Protein AF-A0AAE1P144-F1 (afdb_monomer_lite)

Secondary structure (DSSP, 8-state):
--HHHHHHHHHHHHHHHHHHHHHHHTT--STT---HHHHHHHTT---HHHHHHHHHHHHHHHHTTS---SHHHHHHH-------

Structure (mmCIF, N/CA/C/O backbone):
data_AF-A0AAE1P144-F1
#
_entry.id   AF-A0AAE1P144-F1
#
loop_
_atom_site.group_PDB
_atom_site.id
_atom_site.type_symbol
_atom_site.label_atom_id
_atom_site.label_alt_id
_atom_site.label_comp_id
_atom_site.label_asym_id
_atom_site.label_entity_id
_atom_site.label_seq_id
_atom_site.pdbx_PDB_ins_code
_atom_site.Cartn_x
_atom_site.Cartn_y
_atom_site.Cartn_z
_atom_site.occupancy
_atom_site.B_iso_or_equiv
_atom_site.auth_seq_id
_atom_site.auth_comp_id
_atom_site.auth_asym_id
_atom_site.auth_atom_id
_atom_site.pdbx_PDB_model_num
ATOM 1 N N . MET A 1 1 ? 23.627 -13.853 -3.254 1.00 46.94 1 MET A N 1
ATOM 2 C CA . MET A 1 1 ? 23.032 -12.800 -4.104 1.00 46.94 1 MET A CA 1
ATOM 3 C C . MET A 1 1 ? 21.689 -13.328 -4.540 1.00 46.94 1 MET A C 1
ATOM 5 O O . MET A 1 1 ? 21.615 -14.203 -5.392 1.00 46.94 1 MET A O 1
ATOM 9 N N . ASP A 1 2 ? 20.647 -12.836 -3.887 1.00 41.22 2 ASP A N 1
ATOM 10 C CA . ASP A 1 2 ? 19.305 -13.393 -3.941 1.00 41.22 2 ASP A CA 1
ATOM 11 C C . ASP A 1 2 ? 18.361 -12.189 -4.050 1.00 41.22 2 ASP A C 1
ATOM 13 O O . ASP A 1 2 ? 17.770 -11.709 -3.088 1.00 41.22 2 ASP A O 1
ATOM 17 N N . HIS A 1 3 ? 18.289 -11.624 -5.261 1.00 51.84 3 HIS A N 1
ATOM 18 C CA . HIS A 1 3 ? 17.506 -10.422 -5.577 1.00 51.84 3 HIS A CA 1
ATOM 19 C C . HIS A 1 3 ? 15.979 -10.619 -5.462 1.00 51.84 3 HIS A C 1
ATOM 21 O O . HIS A 1 3 ? 15.235 -9.644 -5.511 1.00 51.84 3 HIS A O 1
ATOM 27 N N . GLY A 1 4 ? 15.497 -11.854 -5.274 1.00 50.53 4 GLY A N 1
ATOM 28 C CA . GLY A 1 4 ? 14.066 -12.168 -5.173 1.00 50.53 4 GLY A CA 1
ATOM 29 C C . GLY A 1 4 ? 13.448 -11.976 -3.781 1.00 50.53 4 GLY A C 1
ATOM 30 O O . GLY A 1 4 ? 12.241 -11.772 -3.673 1.00 50.53 4 GLY A O 1
ATOM 31 N N . THR A 1 5 ? 14.237 -12.003 -2.702 1.00 52.97 5 THR A N 1
ATOM 32 C CA . THR A 1 5 ? 13.711 -11.947 -1.319 1.00 52.97 5 THR A CA 1
ATOM 33 C C . THR A 1 5 ? 13.630 -10.523 -0.761 1.00 52.97 5 THR A C 1
ATOM 35 O O . THR A 1 5 ? 12.834 -10.240 0.142 1.00 52.97 5 THR A O 1
ATOM 38 N N . THR A 1 6 ? 14.408 -9.592 -1.317 1.00 61.88 6 THR A N 1
ATOM 39 C CA . THR A 1 6 ? 14.482 -8.201 -0.851 1.00 61.88 6 THR A CA 1
ATOM 40 C C . THR A 1 6 ? 13.240 -7.397 -1.222 1.00 61.88 6 THR A C 1
ATOM 42 O O . THR A 1 6 ? 12.731 -6.660 -0.378 1.00 61.88 6 THR A O 1
ATOM 45 N N . TYR A 1 7 ? 12.692 -7.572 -2.427 1.00 75.56 7 TYR A N 1
ATOM 46 C CA . TYR A 1 7 ? 11.569 -6.762 -2.910 1.00 75.56 7 TYR A CA 1
ATOM 47 C C . TYR A 1 7 ? 10.289 -6.975 -2.088 1.00 75.56 7 TYR A C 1
ATOM 49 O O . TYR A 1 7 ? 9.763 -6.024 -1.515 1.00 75.56 7 TYR A O 1
ATOM 57 N N . ALA A 1 8 ? 9.865 -8.227 -1.890 1.00 81.56 8 ALA A N 1
ATOM 58 C CA . ALA A 1 8 ? 8.682 -8.553 -1.083 1.00 81.56 8 ALA A CA 1
ATOM 59 C C . ALA A 1 8 ? 8.813 -8.107 0.391 1.00 81.56 8 ALA A C 1
ATOM 61 O O . ALA A 1 8 ? 7.826 -7.813 1.070 1.00 81.56 8 ALA A O 1
ATOM 62 N N . SER A 1 9 ? 10.037 -8.051 0.925 1.00 87.25 9 SER A N 1
ATOM 63 C CA . SER A 1 9 ? 10.295 -7.492 2.258 1.00 87.25 9 SER A CA 1
ATOM 64 C C . SER A 1 9 ? 10.063 -5.978 2.291 1.00 87.25 9 SER A C 1
ATOM 66 O O . SER A 1 9 ? 9.396 -5.473 3.198 1.00 87.25 9 SER A O 1
ATOM 68 N N . GLN A 1 10 ? 10.547 -5.253 1.280 1.00 87.44 10 GLN A N 1
ATOM 69 C CA . GLN A 1 10 ? 10.336 -3.808 1.166 1.00 87.44 10 GLN A CA 1
ATOM 70 C C . GLN A 1 10 ? 8.859 -3.464 0.938 1.00 87.44 10 GLN A C 1
ATOM 72 O O . GLN A 1 10 ? 8.330 -2.568 1.597 1.00 87.44 10 GLN A O 1
ATOM 77 N N . GLU A 1 11 ? 8.159 -4.222 0.092 1.00 88.50 11 GLU A N 1
ATOM 78 C CA . GLU A 1 11 ? 6.719 -4.047 -0.128 1.00 88.50 11 GLU A CA 1
ATOM 79 C C . GLU A 1 11 ? 5.916 -4.211 1.165 1.00 88.50 11 GLU A C 1
ATOM 81 O O . GLU A 1 11 ? 5.033 -3.401 1.457 1.00 88.50 11 GLU A O 1
ATOM 86 N N . ARG A 1 12 ? 6.255 -5.213 1.989 1.00 90.81 12 ARG A N 1
ATOM 87 C CA . ARG A 1 12 ? 5.620 -5.4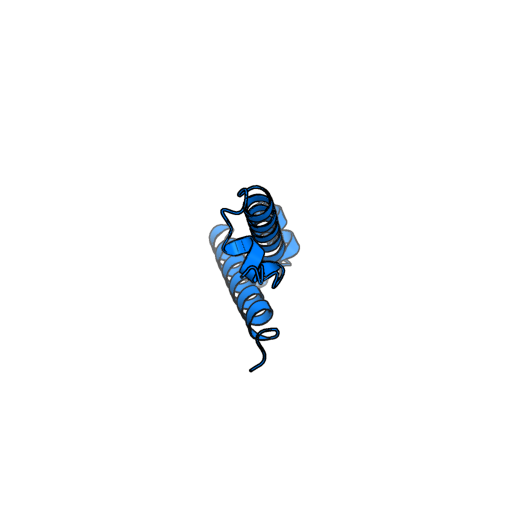08 3.301 1.00 90.81 12 ARG A CA 1
ATOM 88 C C . ARG A 1 12 ? 5.844 -4.218 4.228 1.00 90.81 12 ARG A C 1
ATOM 90 O O . ARG A 1 12 ? 4.890 -3.761 4.856 1.00 90.81 12 ARG A O 1
ATOM 97 N N . LYS A 1 13 ? 7.069 -3.684 4.294 1.00 92.50 13 LYS A N 1
ATOM 98 C CA . LYS A 1 13 ? 7.372 -2.485 5.099 1.00 92.50 13 LYS A CA 1
ATOM 99 C C . LYS A 1 13 ? 6.556 -1.282 4.633 1.00 92.50 13 LYS A C 1
ATOM 101 O O . LYS A 1 13 ? 5.983 -0.575 5.462 1.00 92.50 13 LYS A O 1
ATOM 106 N N . LEU A 1 14 ? 6.450 -1.091 3.321 1.00 93.19 14 LEU A N 1
ATOM 107 C CA . LEU A 1 14 ? 5.693 0.011 2.738 1.00 93.19 14 LEU A CA 1
ATOM 108 C C . LEU A 1 14 ? 4.189 -0.132 2.991 1.00 93.19 14 LEU A C 1
ATOM 110 O O . LEU A 1 14 ? 3.529 0.845 3.333 1.00 93.19 14 LEU A O 1
ATOM 114 N N . ASN A 1 15 ? 3.653 -1.351 2.904 1.00 93.94 15 ASN A N 1
ATOM 115 C CA . ASN A 1 15 ? 2.256 -1.625 3.230 1.00 93.94 15 ASN A CA 1
ATOM 116 C C . ASN A 1 15 ? 1.949 -1.369 4.716 1.00 93.94 15 ASN A C 1
ATOM 118 O O . ASN A 1 15 ? 0.927 -0.764 5.037 1.00 93.94 15 ASN A O 1
ATOM 122 N N . SER A 1 16 ? 2.848 -1.764 5.621 1.00 94.19 16 SER A N 1
ATOM 123 C CA . SER A 1 16 ? 2.719 -1.466 7.054 1.00 94.19 16 SER A CA 1
ATOM 124 C C . SER A 1 16 ? 2.763 0.036 7.336 1.00 94.19 16 SER A C 1
ATOM 126 O O . SER A 1 16 ? 1.946 0.535 8.110 1.00 94.19 16 SER A O 1
ATOM 128 N N . PHE A 1 17 ? 3.671 0.771 6.686 1.00 95.25 17 PHE A N 1
ATOM 129 C CA . PHE A 1 17 ? 3.733 2.230 6.784 1.00 95.25 17 PHE A CA 1
ATOM 130 C C . PHE A 1 17 ? 2.442 2.884 6.277 1.00 95.25 17 PHE A C 1
ATOM 132 O O . PHE A 1 17 ? 1.830 3.670 6.997 1.00 95.25 17 PHE A O 1
ATOM 139 N N . HIS A 1 18 ? 1.977 2.490 5.089 1.00 95.62 18 HIS A N 1
ATOM 140 C CA . HIS A 1 18 ? 0.736 2.981 4.497 1.00 95.62 18 HIS A CA 1
ATOM 141 C C . HIS A 1 18 ? -0.466 2.786 5.436 1.00 95.62 18 HIS A C 1
ATOM 143 O O . HIS A 1 18 ? -1.191 3.739 5.722 1.00 95.62 18 HIS A O 1
ATOM 149 N N . LEU A 1 19 ? -0.634 1.582 5.995 1.00 95.81 19 LEU A N 1
ATOM 150 C CA . LEU A 1 19 ? -1.709 1.286 6.947 1.00 95.81 19 LEU A CA 1
ATOM 151 C C . LEU A 1 19 ? -1.580 2.075 8.255 1.00 95.81 19 LEU A C 1
ATOM 153 O O . LEU A 1 19 ? -2.597 2.501 8.803 1.00 95.81 19 LEU A O 1
ATOM 157 N N . LYS A 1 20 ? -0.358 2.292 8.757 1.00 95.94 20 LYS A N 1
ATOM 158 C CA . LYS A 1 20 ? -0.122 3.111 9.956 1.00 95.94 20 LYS A CA 1
ATOM 159 C C . LYS A 1 20 ? -0.555 4.560 9.725 1.00 95.94 20 LYS A C 1
ATOM 161 O O . LYS A 1 20 ? -1.252 5.118 10.569 1.00 95.94 20 LYS A O 1
ATOM 166 N N . CYS A 1 21 ? -0.201 5.139 8.579 1.00 95.94 21 CYS A N 1
ATOM 167 C CA . CYS A 1 21 ? -0.632 6.484 8.197 1.00 95.94 21 CYS A CA 1
ATOM 168 C C . CYS A 1 21 ? -2.156 6.578 8.077 1.00 95.94 21 CYS A C 1
ATOM 170 O O . CYS A 1 21 ? -2.750 7.491 8.642 1.00 95.94 21 CYS A O 1
ATOM 172 N N . LEU A 1 22 ? -2.802 5.614 7.410 1.00 96.88 22 LEU A N 1
ATOM 173 C CA . LEU A 1 22 ? -4.260 5.612 7.267 1.00 96.88 22 LEU A CA 1
ATOM 174 C C . LEU A 1 22 ? -4.978 5.498 8.612 1.00 96.88 22 LEU A C 1
ATOM 176 O O . LEU A 1 22 ? -5.934 6.228 8.853 1.00 96.88 22 LEU A O 1
ATOM 180 N N . ARG A 1 23 ? -4.506 4.626 9.512 1.00 96.94 23 ARG A N 1
ATOM 181 C CA . ARG A 1 23 ? -5.074 4.521 10.864 1.00 96.94 23 ARG A CA 1
ATOM 182 C C . ARG A 1 23 ? -4.940 5.827 11.636 1.00 96.94 23 ARG A C 1
ATOM 184 O O . ARG A 1 23 ? -5.883 6.209 12.314 1.00 96.94 23 ARG A O 1
ATOM 191 N N . HIS A 1 24 ? -3.809 6.515 11.500 1.00 96.94 24 HIS A N 1
ATOM 192 C CA . HIS A 1 24 ? -3.593 7.801 12.154 1.00 96.94 24 HIS A CA 1
ATOM 193 C C . HIS A 1 24 ? -4.540 8.888 11.626 1.00 96.94 24 HIS A C 1
ATOM 195 O O . HIS A 1 24 ? -5.200 9.546 12.422 1.00 96.94 24 HIS A O 1
ATOM 201 N N . ILE A 1 25 ? -4.665 9.025 10.301 1.00 97.00 25 ILE A N 1
ATOM 202 C CA . IL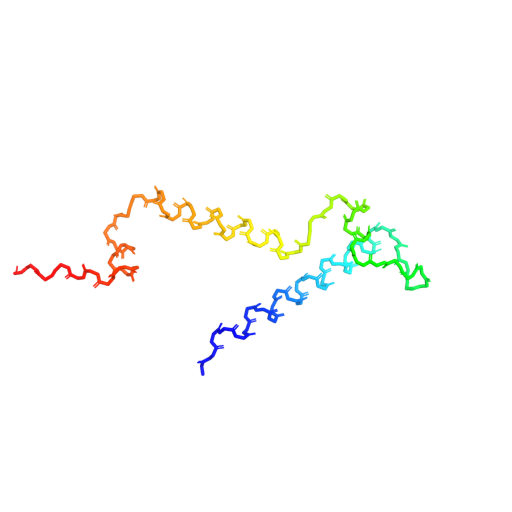E A 1 25 ? -5.553 10.011 9.657 1.00 97.00 25 ILE A CA 1
ATOM 203 C C . ILE A 1 25 ? -7.028 9.737 9.984 1.00 97.00 25 ILE A C 1
ATOM 205 O O . ILE A 1 25 ? -7.798 10.663 10.204 1.00 97.00 25 ILE A O 1
ATOM 209 N N . LEU A 1 26 ? -7.426 8.463 10.037 1.00 96.19 26 LEU A N 1
ATOM 210 C CA . LEU A 1 26 ? -8.793 8.049 10.365 1.00 96.19 26 LEU A CA 1
ATOM 211 C C . LEU A 1 26 ? -9.058 7.957 11.877 1.00 96.19 26 LEU A C 1
ATOM 213 O O . LEU A 1 26 ? -10.124 7.490 12.270 1.00 96.19 26 LEU A O 1
ATOM 217 N N . HIS A 1 27 ? -8.097 8.349 12.718 1.00 96.94 27 HIS A N 1
ATOM 218 C CA . HIS A 1 27 ? -8.174 8.271 14.180 1.00 96.94 27 HIS A CA 1
ATOM 219 C C . HIS A 1 27 ? -8.502 6.873 14.747 1.00 96.94 27 HIS A C 1
ATOM 221 O O . HIS A 1 27 ? -9.035 6.758 15.848 1.00 96.94 27 HIS A O 1
ATOM 227 N N . ILE A 1 28 ? -8.135 5.804 14.036 1.00 96.38 28 ILE A N 1
ATOM 228 C CA . ILE A 1 28 ? -8.379 4.415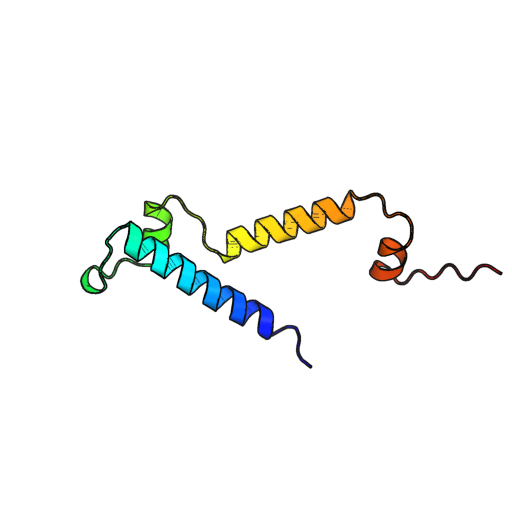 14.449 1.00 96.38 28 ILE A CA 1
ATOM 229 C C . ILE A 1 28 ? -7.345 4.004 15.495 1.00 96.38 28 ILE A C 1
ATOM 231 O O . ILE A 1 28 ? -6.142 3.943 15.212 1.00 96.38 28 ILE A O 1
ATOM 235 N N . GLN A 1 29 ? -7.826 3.662 16.683 1.00 93.69 29 GLN A N 1
ATOM 236 C CA . GLN A 1 29 ? -7.016 3.186 17.792 1.00 93.69 29 GLN A CA 1
ATOM 237 C C . GLN A 1 29 ? -6.840 1.662 17.745 1.00 93.69 29 GLN A C 1
ATOM 239 O O . GLN A 1 29 ? -7.486 0.937 16.982 1.00 93.69 29 GLN A O 1
ATOM 244 N N . TRP A 1 30 ? -5.928 1.142 18.567 1.00 87.69 30 TRP A N 1
ATOM 245 C CA . TRP A 1 30 ? -5.681 -0.301 18.639 1.00 87.69 30 TRP A CA 1
ATOM 246 C C . TRP A 1 30 ? -6.862 -1.060 19.272 1.00 87.69 30 TRP A C 1
ATOM 248 O O . TRP A 1 30 ? -7.113 -2.210 18.906 1.00 87.69 30 TRP A O 1
ATOM 258 N N . GLN A 1 31 ? -7.611 -0.413 20.173 1.00 93.44 31 GLN A N 1
ATOM 259 C CA . GLN A 1 31 ? -8.791 -0.973 20.841 1.00 93.44 31 GLN A CA 1
ATOM 260 C C . GLN A 1 31 ? -9.938 -1.242 19.865 1.00 93.44 31 GLN A C 1
ATOM 262 O O . GLN A 1 31 ? -10.698 -2.184 20.076 1.00 93.44 31 GLN A O 1
ATOM 267 N N . ASP A 1 32 ? -10.027 -0.474 18.776 1.00 93.12 32 ASP A N 1
ATOM 268 C CA . ASP A 1 32 ? -11.107 -0.597 17.793 1.00 93.12 32 ASP A CA 1
ATOM 269 C C . ASP A 1 32 ? -11.025 -1.906 16.994 1.00 93.12 32 ASP A C 1
ATOM 271 O O . ASP A 1 32 ? -11.977 -2.282 16.313 1.00 93.12 32 ASP A O 1
ATOM 275 N N . ARG A 1 33 ? -9.866 -2.587 17.026 1.00 92.75 33 ARG A N 1
ATOM 276 C CA . ARG A 1 33 ? -9.595 -3.865 16.338 1.00 92.75 33 ARG A CA 1
ATOM 277 C C . ARG A 1 33 ? -10.034 -3.893 14.865 1.00 92.75 33 ARG A C 1
ATOM 279 O O . ARG A 1 33 ? -10.302 -4.956 14.310 1.00 92.75 33 ARG A O 1
ATOM 286 N N . VAL A 1 34 ? -10.061 -2.733 14.203 1.00 95.00 34 VAL A N 1
ATOM 287 C CA . VAL A 1 34 ? -10.495 -2.619 12.803 1.00 95.00 34 VAL A CA 1
ATOM 288 C C . VAL A 1 34 ? -9.498 -3.360 11.907 1.00 95.00 34 VAL A C 1
ATOM 290 O O . VAL A 1 34 ? -8.300 -3.053 11.973 1.00 95.00 34 VAL A O 1
ATOM 293 N N . PRO A 1 35 ? -9.939 -4.300 11.054 1.00 95.25 35 PRO A N 1
ATOM 294 C CA . PRO A 1 35 ? -9.049 -5.029 10.157 1.00 95.25 35 PRO A CA 1
ATOM 295 C C . PRO A 1 35 ? -8.500 -4.111 9.059 1.00 95.25 35 PRO A C 1
ATOM 297 O O . PRO A 1 35 ? -9.148 -3.158 8.634 1.00 95.25 35 PRO A O 1
ATOM 300 N N . SER A 1 36 ? -7.297 -4.401 8.558 1.00 93.81 36 SER A N 1
ATOM 301 C CA . SER A 1 36 ? -6.623 -3.563 7.551 1.00 93.81 36 SER A CA 1
ATOM 302 C C . SER A 1 36 ? -7.419 -3.392 6.250 1.00 93.81 36 SER A C 1
ATOM 304 O O . SER A 1 36 ? -7.333 -2.345 5.617 1.00 93.81 36 SER A O 1
ATOM 306 N N . THR A 1 37 ? -8.214 -4.391 5.862 1.00 94.75 37 THR A N 1
ATOM 307 C CA . THR A 1 37 ? -9.117 -4.323 4.701 1.00 94.75 37 THR A CA 1
ATOM 308 C C . THR A 1 37 ? -10.194 -3.255 4.872 1.00 94.75 37 THR A C 1
ATOM 310 O O . THR A 1 37 ? -10.481 -2.511 3.939 1.00 94.75 37 THR A O 1
ATOM 313 N N . GLU A 1 38 ? -10.741 -3.129 6.078 1.00 96.56 38 GLU A N 1
ATOM 314 C CA . GLU A 1 38 ? -11.757 -2.134 6.407 1.00 96.56 38 GLU A CA 1
ATOM 315 C C . GLU A 1 38 ? -11.148 -0.728 6.518 1.00 96.56 38 GLU A C 1
ATOM 317 O O . GLU A 1 38 ? -11.752 0.237 6.061 1.00 96.56 38 GLU A O 1
ATOM 322 N N . VAL A 1 39 ? -9.914 -0.603 7.026 1.00 96.62 39 VAL A N 1
ATOM 323 C CA . VAL A 1 39 ? -9.163 0.670 7.002 1.00 96.62 39 VAL A CA 1
ATOM 324 C C . VAL A 1 39 ? -9.009 1.186 5.567 1.00 96.62 39 VAL A C 1
ATOM 326 O O . VAL A 1 39 ? -9.283 2.354 5.295 1.00 96.62 39 VAL A O 1
ATOM 329 N N . LEU A 1 40 ? -8.608 0.310 4.641 1.00 97.06 40 LEU A N 1
ATOM 330 C CA . LEU A 1 40 ? -8.466 0.648 3.222 1.00 97.06 40 LEU A CA 1
ATOM 331 C C . LEU A 1 40 ? -9.808 1.037 2.592 1.00 97.06 40 LEU A C 1
ATOM 333 O O . LEU A 1 40 ? -9.884 2.041 1.886 1.00 97.06 40 LEU A O 1
ATOM 337 N N . LYS A 1 41 ? -10.873 0.287 2.900 1.00 97.00 41 LYS A N 1
ATOM 338 C CA . LYS A 1 41 ? -12.228 0.562 2.410 1.00 97.00 41 LYS A CA 1
ATOM 339 C C . LYS A 1 41 ? -12.741 1.925 2.878 1.00 97.00 41 LYS A C 1
ATOM 341 O O . LYS A 1 41 ? -13.225 2.695 2.056 1.00 97.00 41 LYS A O 1
ATOM 346 N N . ARG A 1 42 ? -12.580 2.253 4.165 1.00 96.19 42 ARG A N 1
ATOM 347 C CA . ARG A 1 42 ? -12.968 3.558 4.733 1.00 96.19 42 ARG A CA 1
ATOM 348 C C . ARG A 1 42 ? -12.185 4.719 4.127 1.00 96.19 42 ARG A C 1
ATOM 350 O O . ARG A 1 42 ? -12.753 5.779 3.907 1.00 96.19 42 ARG A O 1
ATOM 357 N N . ALA A 1 43 ? -10.903 4.509 3.828 1.00 96.00 43 ALA A N 1
ATOM 358 C CA . ALA A 1 43 ? -10.075 5.498 3.141 1.00 96.00 43 ALA A CA 1
ATOM 359 C C . ALA A 1 43 ? -10.357 5.596 1.628 1.00 96.00 43 ALA A C 1
ATOM 361 O O . ALA A 1 43 ? -9.802 6.473 0.973 1.00 96.00 43 ALA A O 1
ATOM 362 N N . ASN A 1 44 ? -11.165 4.691 1.061 1.00 96.50 44 ASN A N 1
ATOM 363 C CA . ASN A 1 44 ? -11.318 4.498 -0.383 1.00 96.50 44 ASN A CA 1
ATOM 364 C C . ASN A 1 44 ? -9.967 4.291 -1.109 1.00 96.50 44 ASN A C 1
ATOM 366 O O . ASN A 1 44 ? -9.740 4.782 -2.217 1.00 96.50 44 ASN A O 1
ATOM 370 N N . MET A 1 45 ? -9.045 3.571 -0.463 1.00 95.69 45 MET A N 1
ATOM 371 C CA . MET A 1 45 ? -7.684 3.328 -0.948 1.00 95.69 45 MET A CA 1
ATOM 372 C C . MET A 1 45 ? -7.460 1.851 -1.268 1.00 95.69 45 MET A C 1
ATOM 374 O O . MET A 1 45 ? -8.051 0.955 -0.670 1.00 95.69 45 MET A O 1
ATOM 378 N N . HIS A 1 46 ? -6.555 1.589 -2.208 1.00 94.12 46 HIS A N 1
ATOM 379 C CA . HIS A 1 46 ? -6.091 0.234 -2.500 1.00 94.12 46 HIS A CA 1
ATOM 380 C C . HIS A 1 46 ? -4.893 -0.122 -1.616 1.00 94.12 46 HIS A C 1
ATOM 382 O O . HIS A 1 46 ? -4.177 0.763 -1.151 1.00 94.12 46 HIS A O 1
ATOM 388 N N . SER A 1 47 ? -4.631 -1.418 -1.429 1.00 91.69 47 SER A N 1
ATOM 389 C CA . SER A 1 47 ? -3.408 -1.855 -0.752 1.00 91.69 47 SER A CA 1
ATOM 390 C C . SER A 1 47 ? -2.161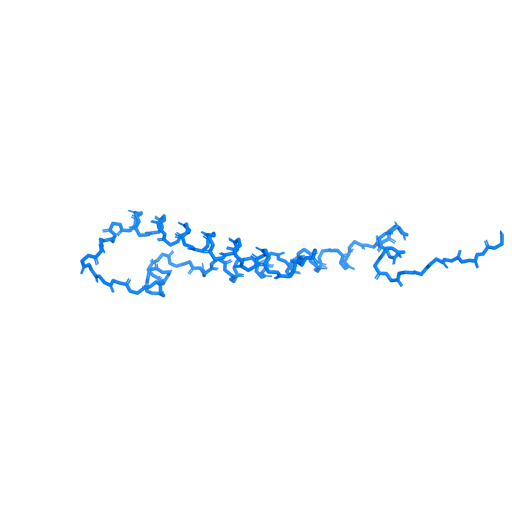 -1.406 -1.515 1.00 91.69 47 SER A C 1
ATOM 392 O O . SER A 1 47 ? -2.186 -1.219 -2.739 1.00 91.69 47 SER A O 1
ATOM 394 N N . MET A 1 48 ? -1.041 -1.288 -0.798 1.00 92.19 48 MET A N 1
ATOM 395 C CA . MET A 1 48 ? 0.207 -0.834 -1.409 1.00 92.19 48 MET A CA 1
ATOM 396 C C . MET A 1 48 ? 0.667 -1.767 -2.533 1.00 92.19 48 MET A C 1
ATOM 398 O O . MET A 1 48 ? 1.155 -1.302 -3.559 1.00 92.19 48 MET A O 1
ATOM 402 N N . PHE A 1 49 ? 0.427 -3.069 -2.371 1.00 90.31 49 PHE A N 1
ATOM 403 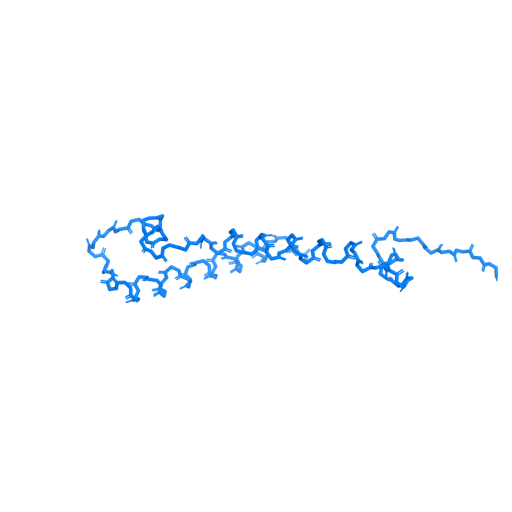C CA . PHE A 1 49 ? 0.683 -4.074 -3.398 1.00 90.31 49 PHE A CA 1
ATOM 404 C C . PHE A 1 49 ? -0.026 -3.731 -4.714 1.00 90.31 49 PHE A C 1
ATOM 406 O O . PHE A 1 49 ? 0.622 -3.606 -5.745 1.00 90.31 49 PHE A O 1
ATOM 413 N N . VAL A 1 50 ? -1.338 -3.471 -4.680 1.00 92.88 50 VAL A N 1
ATOM 414 C CA . VAL A 1 50 ? -2.111 -3.167 -5.896 1.00 92.88 50 VAL A CA 1
ATOM 415 C C . VAL A 1 50 ? -1.621 -1.882 -6.566 1.00 92.88 50 VAL A C 1
ATOM 417 O O . VAL A 1 50 ? -1.566 -1.804 -7.795 1.00 92.88 50 VAL A O 1
ATOM 420 N N . ILE A 1 51 ? -1.252 -0.872 -5.777 1.00 93.75 51 ILE A N 1
ATOM 421 C CA . ILE A 1 51 ? -0.709 0.392 -6.292 1.00 93.75 51 ILE A CA 1
ATOM 422 C C . ILE A 1 51 ? 0.627 0.148 -7.004 1.00 93.75 51 ILE A C 1
ATOM 424 O O . ILE A 1 51 ? 0.815 0.622 -8.129 1.00 93.75 51 ILE A O 1
ATOM 428 N N . LEU A 1 52 ? 1.532 -0.611 -6.380 1.00 91.50 52 LEU A N 1
ATOM 429 C CA . LEU A 1 52 ? 2.824 -0.967 -6.964 1.00 91.50 52 LEU A CA 1
ATOM 430 C C . LEU A 1 52 ? 2.647 -1.802 -8.230 1.00 91.50 52 LEU A C 1
ATOM 432 O O . LEU A 1 52 ? 3.184 -1.421 -9.267 1.00 91.50 52 LEU A O 1
ATOM 436 N N . SER A 1 53 ? 1.814 -2.845 -8.203 1.00 91.19 53 SER A N 1
ATOM 437 C CA . SER A 1 53 ? 1.538 -3.674 -9.381 1.00 91.19 53 SER A CA 1
ATOM 438 C C . SER A 1 53 ? 1.003 -2.839 -10.547 1.00 91.19 53 SER A C 1
ATOM 440 O O . SER A 1 53 ? 1.505 -2.951 -11.664 1.00 91.19 53 SER A O 1
ATOM 442 N N . LYS A 1 54 ? 0.044 -1.931 -10.302 1.00 94.88 54 LYS A N 1
ATOM 443 C CA . LYS A 1 54 ? -0.472 -1.016 -11.338 1.00 94.88 54 LYS A CA 1
ATOM 444 C C . LYS A 1 54 ? 0.631 -0.127 -11.916 1.00 94.88 54 LYS A C 1
ATOM 446 O O . LYS A 1 54 ? 0.656 0.109 -13.125 1.00 94.88 54 LYS A O 1
ATOM 451 N N . ARG A 1 55 ? 1.543 0.373 -11.076 1.00 93.19 55 ARG A N 1
ATOM 452 C CA . ARG A 1 55 ? 2.656 1.226 -11.514 1.00 93.19 55 ARG A CA 1
ATOM 453 C C . ARG A 1 55 ? 3.692 0.440 -12.316 1.00 93.19 55 ARG A C 1
ATOM 455 O O . ARG A 1 55 ? 4.092 0.914 -13.375 1.00 93.19 55 ARG A O 1
ATOM 462 N N . CYS A 1 56 ? 4.057 -0.758 -11.866 1.00 91.25 56 CYS A N 1
ATOM 463 C CA . CYS A 1 56 ? 4.949 -1.669 -12.581 1.00 91.25 56 CYS A CA 1
ATOM 464 C C . CYS A 1 56 ? 4.378 -2.049 -13.949 1.00 91.25 56 CYS A C 1
ATOM 466 O O . CYS A 1 56 ? 5.087 -1.963 -14.944 1.00 91.25 56 CYS A O 1
ATOM 468 N N . LEU A 1 57 ? 3.085 -2.376 -14.032 1.00 92.62 57 LEU A N 1
ATOM 469 C CA . LEU A 1 57 ? 2.424 -2.682 -15.305 1.00 92.62 57 LEU A CA 1
ATOM 470 C C . LEU A 1 57 ? 2.383 -1.473 -16.242 1.00 92.62 57 LEU A C 1
ATOM 472 O O . LEU A 1 57 ? 2.615 -1.611 -17.442 1.00 92.62 57 LEU A O 1
ATOM 476 N N . ARG A 1 58 ? 2.125 -0.272 -15.710 1.00 94.81 58 ARG A N 1
ATOM 477 C CA . ARG A 1 58 ? 2.170 0.960 -16.506 1.00 94.81 58 ARG A CA 1
ATOM 478 C C . ARG A 1 58 ? 3.575 1.231 -17.032 1.00 94.81 58 ARG A C 1
ATOM 480 O O . ARG A 1 58 ? 3.706 1.584 -18.198 1.00 94.81 58 ARG A O 1
ATOM 487 N N . TRP A 1 59 ? 4.597 1.049 -16.197 1.00 91.00 59 TRP A N 1
ATOM 488 C CA . TRP A 1 59 ? 5.995 1.189 -16.595 1.00 91.00 59 TRP A CA 1
ATOM 489 C C . TRP A 1 59 ? 6.373 0.159 -17.657 1.00 91.00 59 TRP A C 1
ATOM 491 O O . TRP A 1 59 ? 6.881 0.542 -18.700 1.00 91.00 59 TRP A O 1
ATOM 501 N N . LEU A 1 60 ? 6.024 -1.114 -17.470 1.00 88.12 60 LEU A N 1
ATOM 502 C CA . LEU A 1 60 ? 6.287 -2.162 -18.456 1.00 88.12 60 LEU A CA 1
ATOM 503 C C . LEU A 1 60 ? 5.589 -1.866 -19.791 1.00 88.12 60 LEU A C 1
ATOM 505 O O . LEU A 1 60 ? 6.183 -1.984 -20.858 1.00 88.12 60 LEU A O 1
ATOM 509 N N . GLY A 1 61 ? 4.331 -1.425 -19.739 1.00 89.38 61 GLY A N 1
ATOM 510 C CA . GLY A 1 61 ? 3.589 -1.010 -20.926 1.00 89.38 61 GLY A CA 1
ATOM 511 C C . GLY A 1 61 ? 4.123 0.275 -21.564 1.00 89.38 61 GLY A C 1
ATOM 512 O O . GLY A 1 61 ? 3.906 0.485 -22.755 1.00 89.38 61 GLY A O 1
ATOM 513 N N . HIS A 1 62 ? 4.776 1.149 -20.799 1.00 86.62 62 HIS A N 1
ATOM 514 C CA . HIS A 1 62 ? 5.482 2.316 -21.323 1.00 86.62 62 HIS A CA 1
ATOM 515 C C . HIS A 1 62 ? 6.778 1.889 -22.007 1.00 86.62 62 HIS A C 1
ATOM 517 O O . HIS A 1 62 ? 6.959 2.223 -23.166 1.00 86.62 62 HIS A O 1
ATOM 523 N N . VAL A 1 63 ? 7.598 1.064 -21.353 1.00 85.19 63 VAL A N 1
ATOM 524 C CA . VAL A 1 63 ? 8.825 0.487 -21.921 1.00 85.19 63 VAL A CA 1
ATOM 525 C C . VAL A 1 63 ? 8.537 -0.253 -23.225 1.00 85.19 63 VAL A C 1
ATOM 527 O O . VAL A 1 63 ? 9.234 -0.046 -24.204 1.00 85.19 63 VAL A O 1
ATOM 530 N N . LYS A 1 64 ? 7.460 -1.045 -23.286 1.00 83.19 64 LYS A N 1
ATOM 531 C CA . LYS A 1 64 ? 7.042 -1.724 -24.523 1.00 83.19 64 LYS A CA 1
ATOM 532 C C . LYS A 1 64 ? 6.695 -0.753 -25.666 1.00 83.19 64 LYS A C 1
ATOM 534 O O . LYS A 1 64 ? 6.782 -1.132 -26.826 1.00 83.19 64 LYS A O 1
ATOM 539 N N . ARG A 1 65 ? 6.221 0.454 -25.339 1.00 82.94 65 ARG A N 1
ATOM 540 C CA . ARG A 1 65 ? 5.806 1.494 -26.298 1.00 82.94 65 ARG A CA 1
ATOM 541 C C . ARG A 1 65 ? 6.885 2.527 -26.585 1.00 82.94 65 ARG A C 1
ATOM 543 O O . ARG A 1 65 ? 6.744 3.252 -27.561 1.00 82.94 65 ARG A O 1
ATOM 550 N N . MET A 1 66 ? 7.921 2.611 -25.753 1.00 84.56 66 MET A N 1
ATOM 551 C CA . MET A 1 66 ? 9.175 3.223 -26.158 1.00 84.56 66 MET A CA 1
ATOM 552 C C . MET A 1 66 ? 9.687 2.350 -27.299 1.00 84.56 66 MET A C 1
ATOM 554 O O . MET A 1 66 ? 10.131 1.223 -27.076 1.00 84.56 66 MET A O 1
ATOM 558 N N . GLU A 1 67 ? 9.514 2.831 -28.530 1.00 65.44 67 GLU A N 1
ATOM 559 C CA . GLU A 1 67 ? 10.163 2.257 -29.699 1.00 65.44 67 GLU A CA 1
ATOM 560 C C . GLU A 1 67 ? 11.649 2.214 -29.348 1.00 65.44 67 GLU A C 1
ATOM 562 O O . GLU A 1 67 ? 12.258 3.237 -29.044 1.00 65.44 67 GLU A O 1
ATOM 567 N N . CYS A 1 68 ? 12.175 1.007 -29.150 1.00 59.09 68 CYS A N 1
ATOM 568 C CA . CYS A 1 68 ? 13.520 0.855 -28.636 1.00 59.09 68 CYS A CA 1
ATOM 569 C C . CYS A 1 68 ? 14.476 1.378 -29.702 1.00 59.09 68 CYS A C 1
ATOM 571 O O . CYS A 1 68 ? 14.742 0.664 -30.669 1.00 59.09 68 CYS A O 1
ATOM 573 N N . ASP A 1 69 ? 15.029 2.570 -29.484 1.00 61.12 69 ASP A N 1
ATOM 574 C CA . ASP A 1 69 ? 16.281 3.000 -30.094 1.00 61.12 69 ASP A CA 1
ATOM 575 C C . ASP A 1 69 ? 17.376 2.051 -29.598 1.00 61.12 69 ASP A C 1
ATOM 577 O O . ASP A 1 69 ? 18.075 2.327 -28.628 1.00 61.12 69 ASP A O 1
ATOM 581 N N . LEU A 1 70 ? 17.415 0.873 -30.224 1.00 61.97 70 LEU A N 1
ATOM 582 C CA . LEU A 1 70 ? 18.451 -0.156 -30.324 1.00 61.97 70 LEU A CA 1
ATOM 583 C C . LEU A 1 70 ? 19.029 -0.728 -29.010 1.00 61.97 70 LEU A C 1
ATOM 585 O O . LEU A 1 70 ? 19.095 -1.942 -28.869 1.00 61.97 70 LEU A O 1
ATOM 589 N N . ILE A 1 71 ? 19.341 0.081 -28.003 1.00 67.12 71 ILE A N 1
ATOM 590 C CA . ILE A 1 71 ? 20.070 -0.286 -26.780 1.00 67.12 71 ILE A CA 1
ATOM 591 C C . ILE A 1 71 ? 19.234 -1.162 -25.837 1.00 67.12 71 ILE A C 1
ATOM 593 O O . ILE A 1 71 ? 19.718 -2.156 -25.298 1.00 67.12 71 ILE A O 1
ATOM 597 N N . LEU A 1 72 ? 17.964 -0.809 -25.616 1.00 63.00 72 LEU A N 1
ATOM 598 C CA . LEU A 1 72 ? 17.125 -1.529 -24.652 1.00 63.00 72 LEU A CA 1
ATOM 599 C C . LEU A 1 72 ? 16.618 -2.867 -25.208 1.00 63.00 72 LEU A C 1
ATOM 601 O O . LEU A 1 72 ? 16.430 -3.810 -24.445 1.00 63.00 72 LEU A O 1
ATOM 605 N N . LYS A 1 73 ? 16.449 -2.967 -26.532 1.00 61.16 73 LYS A N 1
ATOM 606 C CA . LYS A 1 73 ? 16.108 -4.220 -27.213 1.00 61.16 73 LYS A CA 1
ATOM 607 C C . LYS A 1 73 ? 17.287 -5.198 -27.161 1.00 61.16 73 LYS A C 1
ATOM 609 O O . LYS A 1 73 ? 17.072 -6.361 -26.838 1.00 61.16 73 LYS A O 1
ATOM 614 N N . ASP A 1 74 ? 18.510 -4.702 -27.348 1.00 66.12 74 ASP A N 1
ATOM 615 C CA . ASP A 1 74 ? 19.745 -5.489 -27.220 1.00 66.12 74 ASP A CA 1
ATOM 616 C C . ASP A 1 74 ? 19.924 -6.046 -25.799 1.00 66.12 74 ASP A C 1
ATOM 618 O O . ASP A 1 74 ? 20.215 -7.224 -25.610 1.00 66.12 74 ASP A O 1
ATOM 622 N N . LEU A 1 75 ? 19.660 -5.220 -24.779 1.00 68.75 75 LEU A N 1
ATOM 623 C CA . LEU A 1 75 ? 19.756 -5.622 -23.374 1.00 68.75 75 LEU A CA 1
ATOM 624 C C . LEU A 1 75 ? 18.633 -6.582 -22.939 1.00 68.75 75 LEU A C 1
ATOM 626 O O . LEU A 1 75 ? 18.885 -7.504 -22.165 1.00 68.75 75 LEU A O 1
ATOM 630 N N . LEU A 1 76 ? 17.393 -6.361 -23.394 1.00 63.72 76 LEU A N 1
ATOM 631 C CA . LEU A 1 76 ? 16.231 -7.182 -23.018 1.00 63.72 76 LEU A CA 1
ATOM 632 C C . LEU A 1 76 ? 16.174 -8.522 -23.757 1.00 63.72 76 LEU A C 1
ATOM 634 O O . LEU A 1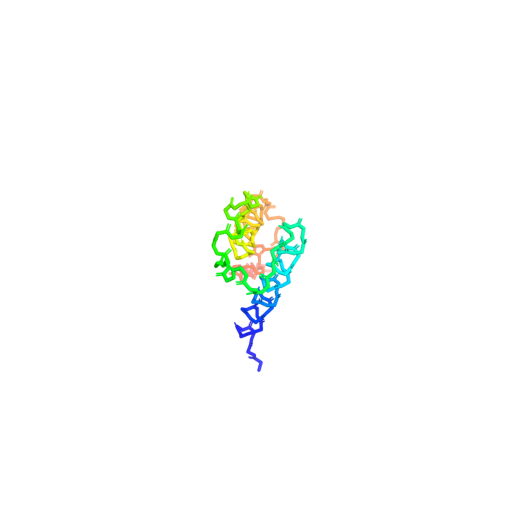 76 ? 15.725 -9.504 -23.169 1.00 63.72 76 LEU A O 1
ATOM 638 N N . TYR A 1 77 ? 16.584 -8.559 -25.026 1.00 68.06 77 TYR A N 1
ATOM 639 C CA . TYR A 1 77 ? 16.493 -9.749 -25.878 1.00 68.06 77 TYR A CA 1
ATOM 640 C C . TYR A 1 77 ? 17.853 -10.417 -26.138 1.00 68.06 77 TYR A C 1
ATOM 642 O O . TYR A 1 77 ? 17.884 -11.509 -26.697 1.00 68.06 77 TYR A O 1
ATOM 650 N N . GLY A 1 78 ? 18.966 -9.816 -25.696 1.00 64.25 78 GLY A N 1
ATOM 651 C CA . GLY A 1 78 ? 20.317 -10.370 -25.854 1.00 64.25 78 GLY A CA 1
ATOM 652 C C . GLY A 1 78 ? 20.789 -10.444 -27.309 1.00 64.25 78 GLY A C 1
ATOM 653 O O . GLY A 1 78 ? 21.702 -11.207 -27.624 1.00 64.25 78 GLY A O 1
ATOM 654 N N . GLU A 1 79 ? 20.150 -9.701 -28.209 1.00 63.41 79 GLU A N 1
ATOM 655 C CA . GLU A 1 79 ? 20.261 -9.890 -29.653 1.00 63.41 79 GLU A CA 1
ATOM 656 C C . GLU A 1 79 ? 21.397 -9.049 -30.252 1.00 63.41 79 GLU A C 1
ATOM 658 O O . GLU A 1 79 ? 21.160 -8.214 -31.116 1.00 63.41 79 GLU A O 1
ATOM 663 N N . ARG A 1 80 ? 22.650 -9.307 -29.834 1.00 55.59 80 ARG A N 1
ATOM 664 C CA . ARG A 1 80 ? 23.835 -8.734 -30.501 1.00 55.59 80 ARG A CA 1
ATOM 665 C C . ARG A 1 80 ? 23.756 -9.057 -31.992 1.00 55.59 80 ARG A C 1
ATOM 667 O O . ARG A 1 80 ? 24.009 -10.196 -32.391 1.00 55.59 80 ARG A O 1
ATOM 674 N N . ALA A 1 81 ? 23.478 -8.054 -32.819 1.00 50.84 81 ALA A N 1
ATOM 675 C CA . ALA A 1 81 ? 23.707 -8.142 -34.251 1.00 50.84 81 ALA A CA 1
ATOM 676 C C . ALA A 1 81 ? 25.221 -8.281 -34.482 1.00 50.84 81 ALA A C 1
ATOM 678 O O . ALA A 1 81 ? 25.962 -7.304 -34.556 1.00 50.84 81 ALA A O 1
ATOM 679 N N . ASN A 1 82 ? 25.696 -9.524 -34.542 1.00 55.31 82 ASN A N 1
ATOM 680 C CA . ASN A 1 82 ? 26.985 -9.859 -35.125 1.00 55.31 82 ASN A CA 1
ATOM 681 C C . ASN A 1 82 ? 26.870 -9.579 -36.631 1.00 55.31 82 ASN A C 1
ATOM 683 O O . ASN A 1 82 ? 26.338 -10.395 -37.381 1.00 55.31 82 ASN A O 1
ATOM 687 N N . GLY A 1 83 ? 27.333 -8.409 -37.055 1.00 49.06 83 GLY A N 1
ATOM 688 C CA . GLY A 1 83 ? 27.419 -8.018 -38.455 1.00 49.06 83 GLY A CA 1
ATOM 689 C C . GLY A 1 83 ? 28.728 -7.283 -38.706 1.00 49.06 83 GLY A C 1
ATOM 690 O O . GLY A 1 83 ? 28.775 -6.083 -38.480 1.00 49.06 83 GLY A O 1
ATOM 691 N N . SER A 1 84 ? 29.733 -8.069 -39.111 1.00 39.31 84 SER A N 1
ATOM 692 C CA . SER A 1 84 ? 30.925 -7.749 -39.925 1.00 39.31 84 SER A CA 1
ATOM 693 C C . SER A 1 84 ? 31.693 -6.453 -39.664 1.00 39.31 84 SER A C 1
ATOM 695 O O . SER A 1 84 ? 31.209 -5.375 -40.063 1.00 39.31 84 SER A O 1
#

Organism: NCBI:txid1843537

Radius of gyration: 20.15 Å; chains: 1; bounding box: 44×23×61 Å

Foldseek 3Di:
DCVPPVPVVVLVVVQVVVLVVLCVVVVPDVVNVDDSVVSCVVVVHDGSVVVVVVVVVVVVVVVVVPPDPPPVCCVVVVDPPPDD

Sequence (84 aa):
MDHGTTYASQERKLNSFHLKCLRHILHIQWQDRVPSTEVLKRANMHSMFVILSKRCLRWLGHVKRMECDLILKDLLYGERANGS

pLDDT: mean 82.57, std 16.67, range [39.31, 97.06]